Protein AF-A0A809YBC0-F1 (afdb_monomer_lite)

Sequence (133 aa):
MNMFIATTALTAAPSVPCVSGEADLIFVAIEDHKRANAEYAEATKEVFEDTLSPDPVKEEHFGDLERSACWNLSNTVPTTLAGLLALLTYVVDVGDGKYSSSGRPDNAFGEEELRNVINCAQDFLTTHLTSAA

Organism: NCBI:txid1355477

Radius of gyration: 22.44 Å; chains: 1; bounding box: 67×45×60 Å

Secondary structure (DSSP, 8-state):
--------------------S---HHHHHHHHHHHHHHHHHHHHSS-BTTBSS--HHHHHHHHHHHHHHHHHHHTPPP-SHHHHHHHHHHHHHHHTTTTSTT------S-HHHHHHHHHHHHHHHHHHHHHT-

pLDDT: mean 81.48, std 16.68, range [44.72, 97.25]

Structure (mmCIF, N/CA/C/O backbone):
data_AF-A0A809YBC0-F1
#
_entry.id   AF-A0A809YBC0-F1
#
loop_
_atom_site.group_PDB
_atom_site.id
_atom_site.type_symbol
_atom_site.label_atom_id
_atom_site.label_alt_id
_atom_site.label_comp_id
_atom_site.label_asym_id
_atom_site.label_entity_id
_atom_site.label_seq_id
_atom_site.pdbx_PDB_ins_code
_atom_site.Cartn_x
_atom_site.Cartn_y
_atom_site.Cartn_z
_atom_site.occupancy
_atom_site.B_iso_or_equiv
_atom_site.auth_seq_id
_atom_site.auth_comp_id
_atom_site.auth_asym_id
_atom_site.auth_atom_id
_atom_site.pdbx_PDB_model_num
ATOM 1 N N . MET A 1 1 ? -50.888 -34.868 30.432 1.00 48.16 1 MET A N 1
ATOM 2 C CA . MET A 1 1 ? -49.855 -34.802 29.378 1.00 48.16 1 MET A CA 1
ATOM 3 C C . MET A 1 1 ? -49.415 -33.347 29.327 1.00 48.16 1 MET A C 1
ATOM 5 O O . MET A 1 1 ? -50.154 -32.524 28.807 1.00 48.16 1 MET A O 1
ATOM 9 N N . ASN A 1 2 ? -48.333 -33.003 30.030 1.00 48.00 2 ASN A N 1
ATOM 10 C CA . ASN A 1 2 ? -47.921 -31.610 30.234 1.00 48.00 2 ASN A CA 1
ATOM 11 C C . ASN A 1 2 ? -46.975 -31.194 29.107 1.00 48.00 2 ASN A C 1
ATOM 13 O O . ASN A 1 2 ? -45.894 -31.759 28.973 1.00 48.00 2 ASN A O 1
ATOM 17 N N . MET A 1 3 ? -47.397 -30.218 28.307 1.00 53.81 3 MET A N 1
ATOM 18 C CA . MET A 1 3 ? -46.606 -29.627 27.232 1.00 53.81 3 MET A CA 1
ATOM 19 C C . MET A 1 3 ? -45.900 -28.385 27.785 1.00 53.81 3 MET A C 1
ATOM 21 O O . MET A 1 3 ? -46.543 -27.378 28.067 1.00 53.81 3 MET A O 1
ATOM 25 N N . PHE A 1 4 ? -44.587 -28.477 27.999 1.00 49.41 4 PHE A N 1
ATOM 26 C CA . PHE A 1 4 ? -43.738 -27.326 28.307 1.00 49.41 4 PHE A CA 1
ATOM 27 C C . PHE A 1 4 ? -43.356 -26.638 26.995 1.00 49.41 4 PHE A C 1
ATOM 29 O O . PHE A 1 4 ? -42.747 -27.259 26.127 1.00 49.41 4 PHE A O 1
ATOM 36 N N . ILE A 1 5 ? -43.716 -25.364 26.848 1.00 56.91 5 ILE A N 1
ATOM 37 C CA . ILE A 1 5 ? -43.289 -24.525 25.726 1.00 56.91 5 ILE A CA 1
ATOM 38 C C . ILE A 1 5 ? -42.081 -23.726 26.220 1.00 56.91 5 ILE A C 1
ATOM 40 O O . ILE A 1 5 ? -42.207 -22.906 27.127 1.00 56.91 5 ILE A O 1
ATOM 44 N N . ALA A 1 6 ? -40.900 -24.021 25.680 1.00 50.59 6 ALA A N 1
ATOM 45 C CA . ALA A 1 6 ? -39.673 -23.300 25.992 1.00 50.59 6 ALA A CA 1
ATOM 46 C C . ALA A 1 6 ? -39.579 -22.049 25.109 1.00 50.59 6 ALA A C 1
ATOM 48 O O . ALA A 1 6 ? -39.340 -22.143 23.907 1.00 50.59 6 ALA A O 1
ATOM 49 N N . THR A 1 7 ? -39.768 -20.875 25.707 1.00 51.44 7 THR A N 1
ATOM 50 C CA . THR A 1 7 ? -39.527 -19.584 25.056 1.00 51.44 7 THR A CA 1
ATOM 51 C C . THR A 1 7 ? -38.036 -19.271 25.124 1.00 51.44 7 THR A C 1
ATOM 53 O O . THR A 1 7 ? -37.506 -18.991 26.198 1.00 51.44 7 THR A O 1
ATOM 56 N N . THR A 1 8 ? -37.338 -19.327 23.993 1.00 56.59 8 THR A N 1
ATOM 57 C CA . THR A 1 8 ? -35.946 -18.873 23.887 1.00 56.59 8 THR A CA 1
ATOM 58 C C . THR A 1 8 ? -35.949 -17.366 23.644 1.00 56.59 8 THR A C 1
ATOM 60 O O . THR A 1 8 ? -36.406 -16.901 22.602 1.00 56.59 8 THR A O 1
ATOM 63 N N . ALA A 1 9 ? -35.482 -16.586 24.620 1.00 49.88 9 ALA A N 1
ATOM 64 C CA . ALA A 1 9 ? -35.265 -15.156 24.443 1.00 49.88 9 ALA A CA 1
ATOM 65 C C . ALA A 1 9 ? -34.063 -14.949 23.511 1.00 49.88 9 ALA A C 1
ATOM 67 O O . ALA A 1 9 ? -32.940 -15.329 23.838 1.00 49.88 9 ALA A O 1
ATOM 68 N N . LEU A 1 10 ? -34.312 -14.374 22.334 1.00 44.72 10 LEU A N 1
ATOM 69 C CA . LEU A 1 10 ? -33.274 -13.934 21.414 1.00 44.72 10 LEU A CA 1
ATOM 70 C C . LEU A 1 10 ? -32.642 -12.667 22.006 1.00 44.72 10 LEU A C 1
ATOM 72 O O . LEU A 1 10 ? -33.182 -11.571 21.869 1.00 44.72 10 LEU A O 1
ATOM 76 N N . THR A 1 11 ? -31.536 -12.824 22.731 1.00 52.12 11 THR A N 1
ATOM 77 C CA . THR A 1 11 ? -30.734 -11.696 23.210 1.00 52.12 11 THR A CA 1
ATOM 78 C C . THR A 1 11 ? -30.198 -10.950 21.993 1.00 52.12 11 THR A C 1
ATOM 80 O O . THR A 1 11 ? -29.363 -11.472 21.255 1.00 52.12 11 THR A O 1
ATOM 83 N N . ALA A 1 12 ? -30.720 -9.747 21.756 1.00 55.19 12 ALA A N 1
ATOM 84 C CA . ALA A 1 12 ? -30.221 -8.849 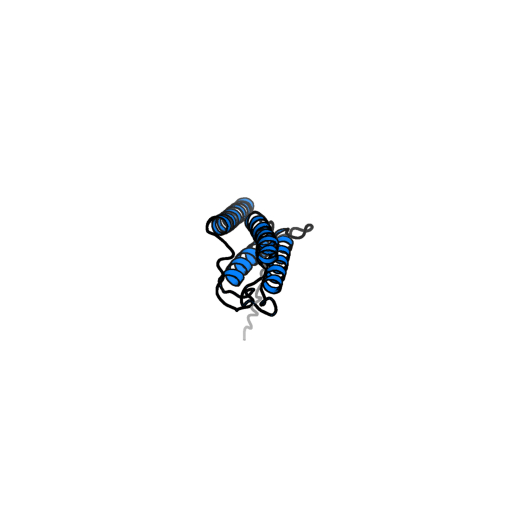20.727 1.00 55.19 12 ALA A CA 1
ATOM 85 C C . ALA A 1 12 ? -28.738 -8.556 20.993 1.00 55.19 12 ALA A C 1
ATOM 87 O O . ALA A 1 12 ? -28.365 -8.156 22.097 1.00 55.19 12 ALA A O 1
ATOM 88 N N . ALA A 1 13 ? -27.896 -8.797 19.988 1.00 58.69 13 ALA A N 1
ATOM 89 C CA . ALA A 1 13 ? -26.484 -8.457 20.044 1.00 58.69 13 ALA A CA 1
ATOM 90 C C . ALA A 1 13 ? -26.321 -6.940 20.263 1.00 58.69 13 ALA A C 1
ATOM 92 O O . ALA A 1 13 ? -27.103 -6.165 19.701 1.00 58.69 13 ALA A O 1
ATOM 93 N N . PRO A 1 14 ? -25.326 -6.496 21.050 1.00 50.97 14 PRO A N 1
ATOM 94 C CA . PRO A 1 14 ? -25.026 -5.079 21.178 1.00 50.97 14 PRO A CA 1
ATOM 95 C C . PRO A 1 14 ? -24.652 -4.530 19.798 1.00 50.97 14 PRO A C 1
ATOM 97 O O . PRO A 1 14 ? -23.664 -4.937 19.189 1.00 50.97 14 PRO A O 1
ATOM 100 N N . SER A 1 15 ? -25.477 -3.624 19.283 1.00 54.69 15 SER A N 1
ATOM 101 C CA . SER A 1 15 ? -25.184 -2.872 18.071 1.00 54.69 15 SER A CA 1
ATOM 102 C C . SER A 1 15 ? -24.030 -1.922 18.367 1.00 54.69 15 SER A C 1
ATOM 104 O O . SER A 1 15 ? -24.205 -0.949 19.104 1.00 54.69 15 SER A O 1
ATOM 106 N N . VAL A 1 16 ? -22.855 -2.222 17.812 1.00 59.81 16 VAL A N 1
ATOM 107 C CA . VAL A 1 16 ? -21.710 -1.307 17.807 1.00 59.81 16 VAL A CA 1
ATOM 108 C C . VAL A 1 16 ? -22.180 0.015 17.192 1.00 59.81 16 VAL A C 1
ATOM 110 O O . VAL A 1 16 ? -22.768 -0.015 16.105 1.00 59.81 16 VAL A O 1
ATOM 113 N N . PRO A 1 17 ? -21.986 1.166 17.860 1.00 46.41 17 PRO A N 1
ATOM 114 C CA . PRO A 1 17 ? -22.320 2.451 17.273 1.00 46.41 17 PRO A CA 1
ATOM 115 C C . PRO A 1 17 ? -21.494 2.626 15.999 1.00 46.41 17 PRO A C 1
ATOM 117 O O . PRO A 1 17 ? -20.272 2.759 16.032 1.00 46.41 17 PRO A O 1
ATOM 120 N N . CYS A 1 18 ? -22.179 2.571 14.860 1.00 45.09 18 CYS A N 1
ATOM 121 C CA . CYS A 1 18 ? -21.600 2.855 13.562 1.00 45.09 18 CYS A CA 1
ATOM 122 C C . CYS A 1 18 ? -21.299 4.357 13.538 1.00 45.09 18 CYS A C 1
ATOM 124 O O . CYS A 1 18 ? -22.212 5.171 13.388 1.00 45.09 18 CYS A O 1
ATOM 126 N N . VAL A 1 19 ? -20.039 4.726 13.775 1.00 56.56 19 VAL A N 1
ATOM 127 C CA . VAL A 1 19 ? -19.568 6.107 13.638 1.00 56.56 19 VAL A CA 1
ATOM 128 C C . VAL A 1 19 ? -19.837 6.542 12.198 1.00 56.56 19 VAL A C 1
ATOM 130 O O . VAL A 1 19 ? -19.301 5.988 11.244 1.00 56.56 19 VAL A O 1
ATOM 133 N N . SER A 1 20 ? -20.756 7.490 12.060 1.00 54.94 20 SER A N 1
ATOM 134 C CA . SER A 1 20 ? -21.176 8.099 10.805 1.00 54.94 20 SER A CA 1
ATOM 135 C C . SER A 1 20 ? -20.234 9.244 10.444 1.00 54.94 20 SER A C 1
ATOM 137 O O . SER A 1 20 ? -20.128 10.187 11.226 1.00 54.94 20 SER A O 1
ATOM 139 N N . GLY A 1 21 ? -19.686 9.241 9.225 1.00 53.00 21 GLY A N 1
ATOM 140 C CA . GLY A 1 21 ? -19.529 10.492 8.476 1.00 53.00 21 GLY A CA 1
ATOM 141 C C . GLY A 1 21 ? -18.429 10.535 7.424 1.00 53.00 21 GLY A C 1
ATOM 142 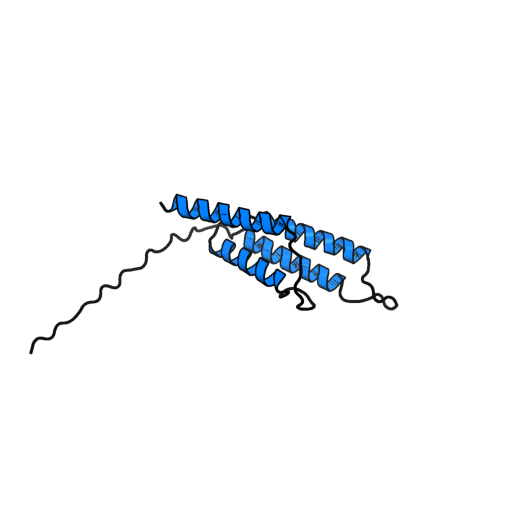O O . GLY A 1 21 ? -18.723 10.820 6.267 1.00 53.00 21 GLY A O 1
ATOM 143 N N . GLU A 1 22 ? -17.184 10.269 7.802 1.00 64.12 22 GLU A N 1
ATOM 144 C CA . GLU A 1 22 ? -16.041 10.405 6.894 1.00 64.12 22 GLU A CA 1
ATOM 145 C C . GLU A 1 22 ? -15.505 9.032 6.501 1.00 64.12 22 GLU A C 1
ATOM 147 O O . GLU A 1 22 ? -15.298 8.159 7.343 1.00 64.12 22 GLU A O 1
ATOM 152 N N . ALA A 1 23 ? -15.338 8.827 5.193 1.00 78.94 23 ALA A N 1
ATOM 153 C CA . ALA A 1 23 ? -14.697 7.633 4.671 1.00 78.94 23 ALA A CA 1
ATOM 154 C C . ALA A 1 23 ? -13.274 7.544 5.239 1.00 78.94 23 ALA A C 1
ATOM 156 O O . ALA A 1 23 ? -12.537 8.528 5.219 1.00 78.94 23 ALA A O 1
ATOM 157 N N . ASP A 1 24 ? -12.903 6.370 5.748 1.00 89.50 24 ASP A N 1
ATOM 158 C CA . ASP A 1 24 ? -11.566 6.124 6.283 1.00 89.50 24 ASP A CA 1
ATOM 159 C C . ASP A 1 24 ? -10.521 6.391 5.187 1.00 89.50 24 ASP A C 1
ATOM 161 O O . ASP A 1 24 ? -10.549 5.757 4.126 1.00 89.50 24 ASP A O 1
ATOM 165 N N . LEU A 1 25 ? -9.621 7.353 5.423 1.00 94.50 25 LEU A N 1
ATOM 166 C CA . LEU A 1 25 ? -8.629 7.799 4.437 1.00 94.50 25 LEU A CA 1
ATOM 167 C C . LEU A 1 25 ? -7.712 6.661 3.985 1.00 94.50 25 LEU A C 1
ATOM 169 O O . LEU A 1 25 ? -7.157 6.718 2.887 1.00 94.50 25 LEU A O 1
ATOM 173 N N . ILE A 1 26 ? -7.607 5.595 4.781 1.00 96.19 26 ILE A N 1
ATOM 174 C CA . ILE A 1 26 ? -6.835 4.416 4.408 1.00 96.19 26 ILE A CA 1
ATOM 175 C C . ILE A 1 26 ? -7.348 3.750 3.130 1.00 96.19 26 ILE A C 1
ATOM 177 O O . ILE A 1 26 ? -6.549 3.236 2.353 1.00 96.19 26 ILE A O 1
ATOM 181 N N . PHE A 1 27 ? -8.656 3.801 2.851 1.00 96.62 27 PHE A N 1
ATOM 182 C CA . PHE A 1 27 ? -9.193 3.261 1.601 1.00 96.62 27 PHE A CA 1
ATOM 183 C C . PHE A 1 27 ? -8.693 4.051 0.392 1.00 96.62 27 PHE A C 1
ATOM 185 O O . PHE A 1 27 ? -8.363 3.453 -0.628 1.00 96.62 27 PHE A O 1
ATOM 192 N N . VAL A 1 28 ? -8.592 5.377 0.518 1.00 96.12 28 VAL A N 1
ATOM 193 C CA . VAL A 1 28 ? -8.039 6.237 -0.537 1.00 96.12 28 VAL A CA 1
ATOM 194 C C . VAL A 1 28 ? -6.562 5.915 -0.745 1.00 96.12 28 VAL A C 1
ATOM 196 O O . VAL A 1 28 ? -6.154 5.665 -1.874 1.00 96.12 28 VAL A O 1
ATOM 199 N N . ALA A 1 29 ? -5.787 5.813 0.339 1.00 96.75 29 ALA A N 1
ATOM 200 C CA . ALA A 1 29 ? -4.366 5.486 0.260 1.00 96.75 29 ALA A CA 1
ATOM 201 C C . ALA A 1 29 ? -4.102 4.104 -0.372 1.00 96.75 29 ALA A C 1
ATOM 203 O O . ALA A 1 29 ? -3.167 3.950 -1.158 1.00 96.75 29 ALA A O 1
ATOM 204 N N . ILE A 1 30 ? -4.946 3.105 -0.081 1.00 96.81 30 ILE A N 1
ATOM 205 C CA . ILE A 1 30 ? -4.885 1.776 -0.712 1.00 96.81 30 ILE A CA 1
ATOM 206 C C . ILE A 1 30 ? -5.104 1.877 -2.225 1.00 96.81 30 ILE A C 1
ATOM 208 O O . ILE A 1 30 ? -4.324 1.312 -2.991 1.00 96.81 30 ILE A O 1
ATOM 212 N N . GLU A 1 31 ? -6.149 2.578 -2.667 1.00 97.25 31 GLU A N 1
ATOM 213 C CA . GLU A 1 31 ? -6.432 2.731 -4.099 1.00 97.25 31 GLU A CA 1
ATOM 214 C C . GLU A 1 31 ? -5.354 3.557 -4.817 1.00 97.25 31 GLU A C 1
ATOM 216 O O . GLU A 1 31 ? -4.979 3.226 -5.944 1.00 97.25 31 GLU A O 1
ATOM 221 N N . ASP A 1 32 ? -4.786 4.564 -4.151 1.00 96.88 32 ASP A N 1
ATOM 222 C CA . ASP A 1 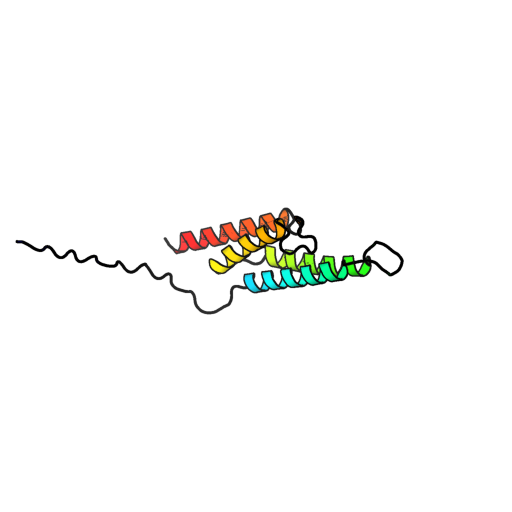32 ? -3.659 5.336 -4.675 1.00 96.88 32 ASP A CA 1
ATOM 223 C C . ASP A 1 32 ? -2.417 4.463 -4.877 1.00 96.88 32 ASP A C 1
ATOM 225 O O . ASP A 1 32 ? -1.818 4.508 -5.954 1.00 96.88 32 ASP A O 1
ATOM 229 N N . HIS A 1 33 ? -2.077 3.607 -3.908 1.00 96.06 33 HIS A N 1
ATOM 230 C CA . HIS A 1 33 ? -0.973 2.659 -4.064 1.00 96.06 33 HIS A CA 1
ATOM 231 C C . HIS A 1 33 ? -1.237 1.647 -5.186 1.00 96.06 33 HIS A C 1
ATOM 233 O O . HIS A 1 33 ? -0.354 1.392 -6.000 1.00 96.06 33 HIS A O 1
ATOM 239 N N . LYS A 1 34 ? -2.458 1.099 -5.287 1.00 95.19 34 LYS A N 1
ATOM 240 C CA . LYS A 1 34 ? -2.819 0.170 -6.376 1.00 95.19 34 LYS A CA 1
ATOM 241 C C . LYS A 1 34 ? -2.639 0.808 -7.747 1.00 95.19 34 LYS A C 1
ATOM 243 O O . LYS A 1 34 ? -2.116 0.167 -8.656 1.00 95.19 34 LYS A O 1
ATOM 248 N N . ARG A 1 35 ? -3.085 2.057 -7.897 1.00 95.75 35 ARG A N 1
ATOM 249 C CA . ARG A 1 35 ? -2.942 2.817 -9.140 1.00 95.75 35 ARG A CA 1
ATOM 250 C C . ARG A 1 35 ? -1.474 3.077 -9.461 1.00 95.75 35 ARG A C 1
ATOM 252 O O . ARG A 1 35 ? -1.068 2.785 -10.579 1.00 95.75 35 ARG A O 1
ATOM 259 N N . ALA A 1 36 ? -0.691 3.560 -8.497 1.00 94.06 36 ALA A N 1
ATOM 260 C CA . ALA A 1 36 ? 0.729 3.832 -8.706 1.00 94.06 36 ALA A CA 1
ATOM 261 C C . ALA A 1 36 ? 1.504 2.557 -9.082 1.00 94.06 36 ALA A C 1
ATOM 263 O O . ALA A 1 36 ? 2.287 2.568 -10.028 1.00 94.06 36 ALA A O 1
ATOM 264 N N . ASN A 1 37 ? 1.205 1.431 -8.428 1.00 91.88 37 ASN A N 1
ATOM 265 C CA . ASN A 1 37 ? 1.797 0.139 -8.765 1.00 91.88 37 ASN A CA 1
ATOM 266 C C . ASN A 1 37 ? 1.389 -0.341 -10.173 1.00 91.88 37 ASN A C 1
ATOM 268 O O . ASN A 1 37 ? 2.216 -0.845 -10.927 1.00 91.88 37 ASN A O 1
ATOM 272 N N . ALA A 1 38 ? 0.128 -0.145 -10.574 1.00 91.56 38 ALA A N 1
ATOM 273 C CA . ALA A 1 38 ? -0.310 -0.459 -11.934 1.00 91.56 38 ALA A CA 1
ATOM 274 C C . ALA A 1 38 ? 0.402 0.414 -12.984 1.00 91.56 38 ALA A C 1
ATOM 276 O O . ALA A 1 38 ? 0.837 -0.101 -14.010 1.00 91.56 38 ALA A O 1
ATOM 277 N N . GLU A 1 39 ? 0.559 1.713 -12.723 1.00 91.88 39 GLU A N 1
ATOM 278 C CA . GLU A 1 39 ? 1.286 2.637 -13.602 1.00 91.88 39 GLU A CA 1
ATOM 279 C C . GLU A 1 39 ? 2.772 2.267 -13.707 1.00 91.88 39 GLU A C 1
ATOM 281 O O . GLU A 1 39 ? 3.312 2.228 -14.814 1.00 91.88 39 GLU A O 1
ATOM 286 N N . TYR A 1 40 ? 3.412 1.906 -12.591 1.00 90.31 40 TYR A N 1
ATOM 287 C CA . TYR A 1 40 ? 4.786 1.403 -12.575 1.00 90.31 40 TYR A CA 1
ATOM 288 C C . TYR A 1 40 ? 4.930 0.087 -13.346 1.00 90.31 40 TYR A C 1
ATOM 290 O O . TYR A 1 40 ? 5.833 -0.056 -14.174 1.00 90.31 40 TYR A O 1
ATOM 298 N N . ALA A 1 41 ? 4.003 -0.855 -13.159 1.00 87.19 41 ALA A N 1
ATOM 299 C CA . ALA A 1 41 ? 3.988 -2.114 -13.895 1.00 87.19 41 ALA A CA 1
ATOM 300 C C . ALA A 1 41 ? 3.813 -1.906 -15.409 1.00 87.19 41 ALA A C 1
ATOM 302 O O . ALA A 1 41 ? 4.459 -2.591 -16.197 1.00 87.19 41 ALA A O 1
ATOM 303 N N . GLU A 1 42 ? 2.967 -0.968 -15.840 1.00 87.12 42 GLU A N 1
ATOM 304 C CA . GLU A 1 42 ? 2.817 -0.633 -17.262 1.00 87.12 42 GLU A CA 1
ATOM 305 C C . GLU A 1 42 ? 4.055 0.086 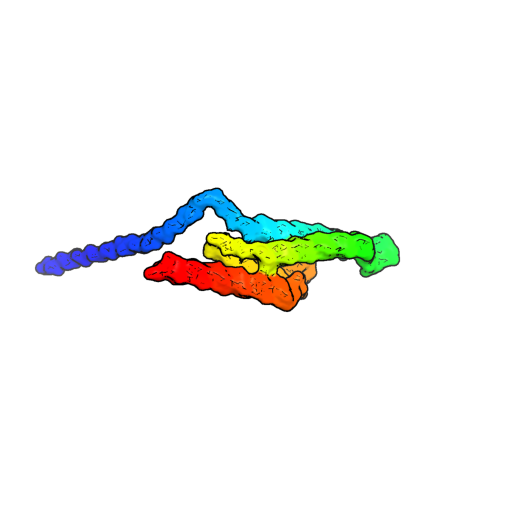-17.817 1.00 87.12 42 GLU A C 1
ATOM 307 O O . GLU A 1 42 ? 4.485 -0.207 -18.930 1.00 87.12 42 GLU A O 1
ATOM 312 N N . ALA A 1 43 ? 4.679 0.976 -17.043 1.00 85.44 43 ALA A N 1
ATOM 313 C CA . ALA A 1 43 ? 5.907 1.660 -17.448 1.00 85.44 43 ALA A CA 1
ATOM 314 C C . ALA A 1 43 ? 7.109 0.711 -17.597 1.00 85.44 43 ALA A C 1
ATOM 316 O O . ALA A 1 43 ? 8.034 1.002 -18.359 1.00 85.44 43 ALA A O 1
ATOM 317 N N . THR A 1 44 ? 7.084 -0.419 -16.886 1.00 81.00 44 THR A N 1
ATOM 318 C CA . THR A 1 44 ? 8.143 -1.440 -16.871 1.00 81.00 44 THR A CA 1
ATOM 319 C C . THR A 1 44 ? 7.817 -2.683 -17.708 1.00 81.00 44 THR A C 1
ATOM 321 O O . THR A 1 44 ? 8.704 -3.512 -17.938 1.00 81.00 44 THR A O 1
ATOM 324 N N . LYS A 1 45 ? 6.585 -2.809 -18.230 1.00 76.81 45 LYS A N 1
ATOM 325 C CA . LYS A 1 45 ? 6.178 -3.835 -19.206 1.00 76.81 45 LYS A CA 1
ATOM 326 C C . LYS A 1 45 ? 6.848 -3.589 -20.564 1.00 76.81 45 LYS A C 1
ATOM 328 O O . LYS A 1 45 ? 6.287 -2.990 -21.469 1.00 76.81 45 LYS A O 1
ATOM 333 N N . GLU A 1 46 ? 8.055 -4.122 -20.667 1.00 61.25 46 GLU A N 1
ATOM 334 C CA . GLU A 1 46 ? 8.809 -4.447 -21.876 1.00 61.25 46 GLU A CA 1
ATOM 335 C C . GLU A 1 46 ? 9.246 -3.308 -22.831 1.00 61.25 46 GLU A C 1
ATOM 337 O O . GLU A 1 46 ? 8.491 -2.789 -23.644 1.00 61.25 46 GLU A O 1
ATOM 342 N N . VAL A 1 47 ? 10.567 -3.064 -22.791 1.00 56.38 47 VAL A N 1
ATOM 343 C CA . VAL A 1 47 ? 11.505 -3.193 -23.927 1.00 56.38 47 VAL A CA 1
ATOM 344 C C . VAL A 1 47 ? 11.277 -2.239 -25.112 1.00 56.38 47 VAL A C 1
ATOM 346 O O . VAL A 1 47 ? 10.461 -2.470 -25.999 1.00 56.38 47 VAL A O 1
ATOM 349 N N . PHE A 1 48 ? 12.117 -1.197 -25.178 1.00 52.22 48 PHE A N 1
ATOM 350 C CA . PHE A 1 48 ? 12.444 -0.488 -26.427 1.00 52.22 48 PHE A CA 1
ATOM 351 C C . PHE A 1 48 ? 12.695 -1.495 -27.559 1.00 52.22 48 PHE A C 1
ATOM 353 O O . PHE A 1 48 ? 13.336 -2.509 -27.301 1.00 52.22 48 PHE A O 1
ATOM 360 N N . GLU A 1 49 ? 12.284 -1.186 -28.797 1.00 53.78 49 GLU A N 1
ATOM 361 C CA . GLU A 1 49 ? 12.326 -2.093 -29.967 1.00 53.78 49 GLU A CA 1
ATOM 362 C C . GLU A 1 49 ? 13.684 -2.800 -30.224 1.00 53.78 49 GLU A C 1
ATOM 364 O O . GLU A 1 49 ? 13.706 -3.775 -30.966 1.00 53.78 49 GLU A O 1
ATOM 369 N N . ASP A 1 50 ? 14.779 -2.407 -29.554 1.00 55.25 50 ASP A N 1
ATOM 370 C CA . ASP A 1 50 ? 16.107 -3.038 -29.623 1.00 55.25 50 ASP A CA 1
ATOM 371 C C . ASP A 1 50 ? 16.812 -3.321 -28.264 1.00 55.25 50 ASP A C 1
ATOM 373 O O . ASP A 1 50 ? 17.960 -3.775 -28.253 1.00 55.25 50 ASP A O 1
ATOM 377 N N . THR A 1 51 ? 16.186 -3.101 -27.095 1.00 53.12 51 THR A N 1
ATOM 378 C CA . THR A 1 51 ? 16.821 -3.367 -25.778 1.00 53.12 51 THR A CA 1
ATOM 379 C C . THR A 1 51 ? 15.866 -3.994 -24.775 1.00 53.12 51 THR A C 1
ATOM 381 O O . THR A 1 51 ? 14.896 -3.351 -24.391 1.00 53.12 51 THR A O 1
ATOM 384 N N . LEU A 1 52 ? 16.212 -5.190 -24.265 1.00 58.78 52 LEU A N 1
ATOM 385 C CA . LEU A 1 52 ? 15.499 -5.983 -23.236 1.00 58.78 52 LEU A CA 1
ATOM 386 C C . LEU A 1 52 ? 15.346 -5.295 -21.852 1.00 58.78 52 LEU A C 1
ATOM 388 O O . LEU A 1 52 ? 15.146 -5.975 -20.850 1.00 58.78 52 LEU A O 1
ATOM 392 N N . SER A 1 53 ? 15.462 -3.969 -21.772 1.00 65.19 53 SER A N 1
ATOM 393 C CA . SER A 1 53 ? 15.418 -3.190 -20.535 1.00 65.19 53 SER A CA 1
ATOM 394 C C . SER A 1 53 ? 14.299 -2.142 -20.591 1.00 65.19 53 SER A C 1
ATOM 396 O O . SER A 1 53 ? 14.098 -1.545 -21.655 1.00 65.19 53 SER A O 1
ATOM 398 N N . PRO A 1 54 ? 13.599 -1.884 -19.470 1.00 69.94 54 PRO A N 1
ATOM 399 C CA . PRO A 1 54 ? 12.734 -0.718 -19.314 1.00 69.94 54 PRO A CA 1
ATOM 400 C C . PRO A 1 54 ? 13.476 0.589 -19.620 1.00 69.94 54 PRO A C 1
ATOM 402 O O . PRO A 1 54 ? 14.700 0.669 -19.493 1.00 69.94 54 PRO A O 1
ATOM 405 N N . ASP A 1 55 ? 12.725 1.617 -20.019 1.00 82.44 55 ASP A N 1
ATOM 406 C CA . ASP A 1 55 ? 13.239 2.984 -20.119 1.00 82.44 55 ASP A CA 1
ATOM 407 C C . ASP A 1 55 ? 13.639 3.466 -18.712 1.00 82.44 55 ASP A C 1
ATOM 409 O O . ASP A 1 55 ? 12.747 3.629 -17.874 1.00 82.44 55 ASP A O 1
ATOM 413 N N . PRO A 1 56 ? 14.932 3.720 -18.435 1.00 84.56 56 PRO A N 1
ATOM 414 C CA . PRO A 1 56 ? 15.393 4.034 -17.085 1.00 84.56 56 PRO A CA 1
ATOM 415 C C . PRO A 1 56 ? 14.765 5.319 -16.533 1.00 84.56 56 PRO A C 1
ATOM 417 O O . PRO A 1 56 ? 14.552 5.423 -15.331 1.00 84.56 56 PRO A O 1
ATOM 420 N N . VAL A 1 57 ? 14.420 6.282 -17.396 1.00 87.44 57 VAL A N 1
ATOM 421 C CA . VAL A 1 57 ? 13.792 7.545 -16.974 1.00 87.44 57 VAL A CA 1
ATOM 422 C C . VAL A 1 57 ? 12.344 7.309 -16.548 1.00 87.44 57 VAL A C 1
ATOM 424 O O . VAL A 1 57 ? 11.872 7.911 -15.584 1.00 87.44 57 VAL A O 1
ATOM 427 N N . LYS A 1 58 ? 11.622 6.428 -17.251 1.00 86.62 58 LYS A N 1
ATOM 428 C CA . LYS A 1 58 ? 10.257 6.053 -16.856 1.00 86.62 58 LYS A CA 1
ATOM 429 C C . LYS A 1 58 ? 10.273 5.185 -15.610 1.00 86.62 58 LYS A C 1
ATOM 431 O O . LYS A 1 58 ? 9.470 5.417 -14.717 1.00 86.62 58 LYS A O 1
ATOM 436 N N . GLU A 1 59 ? 11.178 4.215 -15.550 1.00 88.38 59 GLU A N 1
ATOM 437 C CA . GLU A 1 59 ? 11.328 3.350 -14.385 1.00 88.38 59 GLU A CA 1
ATOM 438 C C . GLU A 1 59 ? 11.595 4.174 -13.120 1.00 88.38 59 GLU A C 1
ATOM 440 O O . GLU A 1 59 ? 10.902 3.983 -12.125 1.00 88.38 59 GLU A O 1
ATOM 445 N N . GLU A 1 60 ? 12.510 5.146 -13.178 1.00 90.88 60 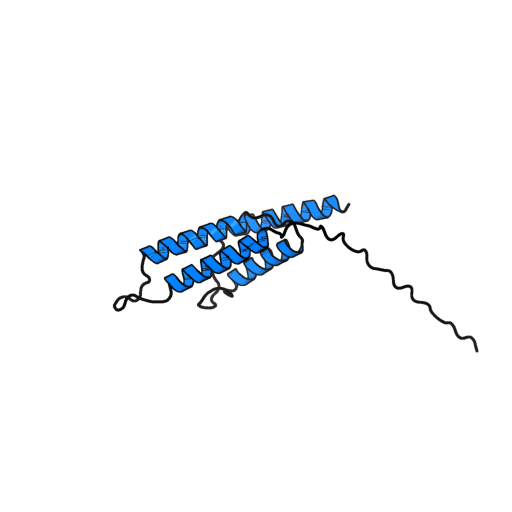GLU A N 1
ATOM 446 C CA . GLU A 1 60 ? 12.769 6.070 -12.068 1.00 90.88 60 GLU A CA 1
ATOM 447 C C . GLU A 1 60 ? 11.521 6.892 -11.716 1.00 90.88 60 GLU A C 1
ATOM 449 O O . GLU A 1 60 ? 11.074 6.880 -10.571 1.00 90.88 60 GLU A O 1
ATOM 454 N N . HIS A 1 61 ? 10.898 7.547 -12.701 1.00 92.25 61 HIS A N 1
ATOM 455 C CA . HIS A 1 61 ? 9.741 8.409 -12.456 1.00 92.25 61 HIS A CA 1
ATOM 456 C C . HIS A 1 61 ? 8.552 7.668 -11.830 1.00 92.25 61 HIS A C 1
ATOM 458 O O . HIS A 1 61 ? 7.980 8.129 -10.843 1.00 92.25 61 HIS A O 1
ATOM 464 N N . PHE A 1 62 ? 8.159 6.531 -12.405 1.00 92.56 62 PHE A N 1
ATOM 465 C CA . PHE A 1 62 ? 7.026 5.760 -11.899 1.00 92.56 62 PHE A CA 1
ATOM 466 C C . PHE A 1 62 ? 7.380 4.991 -10.620 1.00 92.56 62 PHE A C 1
ATOM 468 O O . PHE A 1 62 ? 6.503 4.803 -9.779 1.00 92.56 62 PHE A O 1
ATOM 475 N N . GLY A 1 63 ? 8.649 4.615 -10.433 1.00 91.88 63 GLY A N 1
ATOM 476 C CA . GLY A 1 63 ? 9.140 4.050 -9.177 1.00 91.88 63 GLY A CA 1
ATOM 477 C C . GLY A 1 63 ? 9.073 5.054 -8.023 1.00 91.88 63 GLY A C 1
ATOM 478 O O . GLY A 1 63 ? 8.673 4.694 -6.919 1.00 91.88 63 GLY A O 1
ATOM 479 N N . ASP A 1 64 ? 9.378 6.331 -8.269 1.00 94.50 64 ASP A N 1
ATOM 480 C CA . ASP A 1 64 ? 9.229 7.393 -7.265 1.00 94.50 64 ASP A CA 1
ATOM 481 C C . ASP A 1 64 ? 7.757 7.648 -6.899 1.00 94.50 64 ASP A C 1
ATOM 483 O O . ASP A 1 64 ? 7.437 7.884 -5.729 1.00 94.50 64 ASP A O 1
ATOM 487 N N . LEU A 1 65 ? 6.847 7.582 -7.879 1.00 94.94 65 LEU A N 1
ATOM 488 C CA . LEU A 1 65 ? 5.405 7.716 -7.643 1.00 94.94 65 LEU A CA 1
ATOM 489 C C . LEU A 1 65 ? 4.853 6.553 -6.813 1.00 94.94 65 LEU A C 1
ATOM 491 O O . LEU A 1 65 ? 4.111 6.787 -5.855 1.00 94.94 65 LEU A O 1
ATOM 495 N N . GLU A 1 66 ? 5.233 5.319 -7.151 1.00 94.88 66 GLU A N 1
ATOM 496 C CA . GLU A 1 66 ? 4.878 4.121 -6.386 1.00 94.88 66 GLU A CA 1
ATOM 497 C C . GLU A 1 66 ? 5.412 4.214 -4.954 1.00 94.88 66 GLU A C 1
ATOM 499 O O . GLU A 1 66 ? 4.629 4.128 -4.003 1.00 94.88 66 GLU A O 1
ATOM 504 N N . ARG A 1 67 ? 6.694 4.558 -4.789 1.00 93.88 67 ARG A N 1
ATOM 505 C CA . ARG A 1 67 ? 7.318 4.708 -3.472 1.00 93.88 67 ARG A CA 1
ATOM 506 C C . ARG A 1 67 ? 6.652 5.792 -2.634 1.00 93.88 67 ARG A C 1
ATOM 508 O O . ARG A 1 67 ? 6.438 5.607 -1.437 1.00 93.88 67 ARG A O 1
ATOM 515 N N . SER A 1 68 ? 6.298 6.924 -3.241 1.00 95.75 68 SER A N 1
ATOM 516 C CA . SER A 1 68 ? 5.581 7.996 -2.547 1.00 95.75 68 SER A CA 1
ATOM 517 C C . SER A 1 68 ? 4.186 7.549 -2.096 1.00 95.75 68 SER A C 1
ATOM 519 O O . SER A 1 68 ? 3.777 7.852 -0.972 1.00 95.75 68 SER A O 1
ATOM 521 N N . ALA A 1 69 ? 3.466 6.789 -2.926 1.00 96.00 69 ALA A N 1
ATOM 522 C CA . ALA A 1 69 ? 2.174 6.223 -2.553 1.00 96.00 69 ALA A CA 1
ATOM 523 C C . ALA A 1 69 ? 2.307 5.177 -1.430 1.00 96.00 69 ALA A C 1
ATOM 525 O O . ALA A 1 69 ? 1.502 5.186 -0.497 1.00 96.00 69 ALA A O 1
ATOM 526 N N . CYS A 1 70 ? 3.345 4.336 -1.468 1.00 94.50 70 CYS A N 1
ATOM 527 C CA . CYS A 1 70 ? 3.665 3.364 -0.418 1.00 94.50 70 CYS A CA 1
ATOM 528 C C . CYS A 1 70 ? 3.968 4.061 0.922 1.00 94.50 70 CYS A C 1
ATOM 530 O O . CYS A 1 70 ? 3.415 3.706 1.971 1.00 94.50 70 CYS A O 1
ATOM 532 N N . TRP A 1 71 ? 4.763 5.136 0.883 1.00 94.56 71 TRP A N 1
ATOM 533 C CA . TRP A 1 71 ? 5.034 5.982 2.044 1.00 94.56 71 TRP A CA 1
ATOM 534 C C . TRP A 1 71 ? 3.752 6.584 2.630 1.00 94.56 71 TRP A C 1
ATOM 536 O O . TRP A 1 71 ? 3.513 6.495 3.836 1.00 94.56 71 TRP A O 1
ATOM 546 N N . ASN A 1 72 ? 2.894 7.166 1.790 1.00 95.56 72 ASN A N 1
ATOM 547 C CA . ASN A 1 72 ? 1.634 7.760 2.241 1.00 95.56 72 ASN A CA 1
ATOM 548 C C . ASN A 1 72 ? 0.705 6.712 2.862 1.00 95.56 72 ASN A C 1
ATOM 550 O O . ASN A 1 72 ? 0.107 6.965 3.907 1.00 95.56 72 ASN A O 1
ATOM 554 N N . LEU A 1 73 ? 0.615 5.524 2.260 1.00 95.94 73 LEU A N 1
ATOM 555 C CA . LEU A 1 73 ? -0.185 4.419 2.779 1.00 95.94 73 LEU A CA 1
ATOM 556 C C . LEU A 1 73 ? 0.307 3.957 4.150 1.00 95.94 73 LEU A C 1
ATOM 558 O O . LEU A 1 73 ? -0.495 3.860 5.076 1.00 95.94 73 LEU A O 1
ATOM 562 N N . SER A 1 74 ? 1.611 3.721 4.305 1.00 95.06 74 SER A N 1
ATOM 563 C CA . SER A 1 74 ? 2.184 3.244 5.572 1.00 95.06 74 SER A CA 1
ATOM 564 C C . SER A 1 74 ? 2.096 4.265 6.713 1.00 95.06 74 SER A C 1
ATOM 566 O O . SER A 1 74 ? 2.086 3.872 7.877 1.00 95.06 74 SER A O 1
ATOM 568 N N . ASN A 1 75 ? 1.972 5.558 6.392 1.00 93.62 75 ASN A N 1
ATOM 569 C CA . ASN A 1 75 ? 1.778 6.647 7.356 1.00 93.62 75 ASN A CA 1
ATOM 570 C C . ASN A 1 75 ? 0.303 7.052 7.553 1.00 93.62 75 ASN A C 1
ATOM 572 O O . ASN A 1 75 ? 0.011 7.950 8.347 1.00 93.62 75 ASN A O 1
ATOM 576 N N . THR A 1 76 ? -0.642 6.427 6.844 1.00 94.06 76 THR A N 1
ATOM 577 C CA . THR A 1 76 ? -2.071 6.720 7.008 1.00 94.06 76 THR A CA 1
ATOM 578 C C . THR A 1 76 ? -2.642 5.892 8.155 1.00 94.06 76 THR A C 1
ATOM 580 O O . THR A 1 76 ? -2.681 4.665 8.096 1.00 94.06 76 THR A O 1
ATOM 583 N N . VAL A 1 77 ? -3.120 6.567 9.201 1.00 91.56 77 VAL A N 1
ATOM 584 C CA . VAL A 1 77 ? -3.724 5.913 10.369 1.00 91.56 77 VAL A CA 1
ATOM 585 C C . VAL A 1 77 ? -5.183 5.554 10.059 1.00 91.56 77 VAL A C 1
ATOM 587 O O . VAL A 1 77 ? -5.973 6.465 9.794 1.00 91.56 77 VAL A O 1
ATOM 590 N N . PRO A 1 78 ? -5.576 4.267 10.117 1.00 92.12 78 PRO A N 1
ATOM 591 C CA . PRO A 1 78 ? -6.973 3.877 9.970 1.00 92.12 78 PRO A CA 1
ATOM 592 C C . PRO A 1 78 ? -7.823 4.484 11.088 1.00 92.12 78 PRO A C 1
ATOM 594 O O . PRO A 1 78 ? -7.412 4.497 12.248 1.00 92.12 78 PRO A O 1
ATOM 597 N N . THR A 1 79 ? -9.028 4.943 10.768 1.00 91.81 79 THR A N 1
ATOM 598 C CA . THR A 1 79 ? -9.982 5.479 11.760 1.00 91.81 79 THR A CA 1
ATOM 599 C C . THR A 1 79 ? -11.123 4.513 12.067 1.00 91.81 79 THR A C 1
ATOM 601 O O . THR A 1 79 ? -11.903 4.733 12.998 1.00 91.81 79 THR A O 1
ATOM 604 N N . THR A 1 80 ? -11.201 3.400 11.336 1.00 92.44 80 THR A N 1
ATOM 605 C CA . THR A 1 80 ? -12.230 2.370 11.484 1.00 92.44 80 THR A CA 1
ATOM 606 C C . THR A 1 80 ? -11.627 0.964 11.551 1.00 92.44 80 THR A C 1
ATOM 608 O O . THR A 1 80 ? -10.580 0.681 10.971 1.00 92.44 80 THR A O 1
ATOM 611 N N . LEU A 1 81 ? -12.329 0.027 12.205 1.00 93.94 81 LEU A N 1
ATOM 612 C CA . LEU A 1 81 ? -11.937 -1.393 12.203 1.00 93.94 81 LEU A CA 1
ATOM 613 C C . LEU A 1 81 ? -11.925 -1.987 10.786 1.00 93.94 81 LEU A C 1
ATOM 615 O O . LEU A 1 81 ? -11.080 -2.823 10.474 1.00 93.94 81 LEU A O 1
ATOM 619 N N . ALA A 1 82 ? -12.854 -1.550 9.930 1.00 94.44 82 ALA A N 1
ATOM 620 C CA . ALA A 1 82 ? -12.905 -1.969 8.534 1.00 94.44 82 ALA A CA 1
ATOM 621 C C . ALA A 1 82 ? -11.674 -1.480 7.755 1.00 94.44 82 ALA A C 1
ATOM 623 O O . ALA A 1 82 ? -11.093 -2.254 6.999 1.00 94.44 82 ALA A O 1
ATOM 624 N N . GLY A 1 83 ? -11.252 -0.233 7.979 1.00 94.69 83 GLY A N 1
ATOM 625 C CA . GLY A 1 83 ? -10.042 0.332 7.390 1.00 94.69 83 GLY A CA 1
ATOM 626 C C . GLY A 1 83 ? -8.769 -0.355 7.879 1.00 94.69 83 GLY A C 1
ATOM 627 O O . GLY A 1 83 ? -7.912 -0.691 7.065 1.00 94.69 83 GLY A O 1
ATOM 628 N N . LEU A 1 84 ? -8.672 -0.668 9.177 1.00 95.75 84 LEU A N 1
ATOM 629 C CA . LEU A 1 84 ? -7.545 -1.436 9.716 1.00 95.75 84 LEU A CA 1
ATOM 630 C C . LEU A 1 84 ? -7.463 -2.833 9.085 1.00 95.75 84 LEU A C 1
ATOM 632 O O . LEU A 1 84 ? -6.393 -3.257 8.650 1.00 95.75 84 LEU A O 1
ATOM 636 N N . LEU A 1 85 ? -8.590 -3.547 9.006 1.00 95.88 85 LEU A N 1
ATOM 637 C CA . LEU A 1 85 ? -8.631 -4.859 8.361 1.00 95.88 85 LEU A CA 1
ATOM 638 C C . LEU A 1 85 ? -8.232 -4.768 6.882 1.00 95.88 85 LEU A C 1
ATOM 640 O O . LEU A 1 85 ? -7.479 -5.617 6.401 1.00 95.88 85 LEU A O 1
ATOM 644 N N . ALA A 1 86 ? -8.713 -3.744 6.172 1.00 96.62 86 ALA A N 1
ATOM 645 C CA . ALA A 1 86 ? -8.371 -3.515 4.774 1.00 96.62 86 ALA A CA 1
ATOM 646 C C . ALA A 1 86 ? -6.869 -3.263 4.587 1.00 96.62 86 ALA A C 1
ATOM 648 O O . ALA A 1 86 ? -6.272 -3.889 3.715 1.00 96.62 86 ALA A O 1
ATOM 649 N N . LEU A 1 87 ? -6.250 -2.433 5.434 1.00 96.31 87 LEU A N 1
ATOM 650 C CA . LEU A 1 87 ? -4.808 -2.175 5.416 1.00 96.31 87 LEU A CA 1
ATOM 651 C C . LEU A 1 87 ? -3.997 -3.458 5.616 1.00 96.31 87 LEU A C 1
ATOM 653 O O . LEU A 1 87 ? -3.144 -3.782 4.793 1.00 96.31 87 LEU A O 1
ATOM 657 N N . LEU A 1 88 ? -4.285 -4.217 6.677 1.00 96.12 88 LEU A N 1
ATOM 658 C CA . LEU A 1 88 ? -3.542 -5.442 6.985 1.00 96.12 88 LEU A CA 1
ATOM 659 C C . LEU A 1 88 ? -3.701 -6.495 5.882 1.00 96.12 88 LEU A C 1
ATOM 661 O O . LEU A 1 88 ? -2.727 -7.134 5.493 1.00 96.12 88 LEU A O 1
ATOM 665 N N . THR A 1 89 ? -4.914 -6.642 5.341 1.00 96.75 89 THR A N 1
ATOM 666 C CA . THR A 1 89 ? -5.177 -7.552 4.215 1.00 96.75 89 THR A CA 1
ATOM 667 C C . THR A 1 89 ? -4.420 -7.109 2.968 1.00 96.75 89 THR A C 1
ATOM 669 O O . THR A 1 89 ? -3.834 -7.936 2.277 1.00 96.75 89 THR A O 1
ATOM 672 N N . TYR A 1 90 ? -4.401 -5.804 2.690 1.00 95.62 90 TYR A N 1
ATOM 673 C CA . TYR A 1 90 ? -3.731 -5.252 1.522 1.00 95.62 90 TYR A CA 1
ATOM 674 C C . TYR A 1 90 ? -2.214 -5.452 1.566 1.00 95.62 90 TYR A C 1
ATOM 676 O O . TYR A 1 90 ? -1.633 -5.860 0.565 1.00 95.62 90 TYR A O 1
ATOM 684 N N . VAL A 1 91 ? -1.577 -5.222 2.717 1.00 94.31 91 VAL A N 1
ATOM 685 C CA . VAL A 1 91 ? -0.128 -5.432 2.880 1.00 94.31 91 VAL A CA 1
ATOM 686 C C . VAL A 1 91 ? 0.247 -6.899 2.649 1.00 94.31 91 VAL A C 1
ATOM 688 O O . VAL A 1 91 ? 1.223 -7.173 1.954 1.00 94.31 91 VAL A O 1
ATOM 691 N N . VAL A 1 92 ? -0.553 -7.843 3.162 1.00 93.69 92 VAL A N 1
ATOM 692 C CA . VAL A 1 92 ? -0.358 -9.281 2.900 1.00 93.69 92 VAL A CA 1
ATOM 693 C C . VAL A 1 92 ? -0.549 -9.600 1.418 1.00 93.69 92 VAL A C 1
ATOM 695 O O . VAL A 1 92 ? 0.316 -10.227 0.819 1.00 93.69 92 VAL A O 1
ATOM 698 N N . ASP A 1 93 ? -1.633 -9.116 0.806 1.00 94.25 93 ASP A N 1
ATOM 699 C CA . ASP A 1 93 ? -1.911 -9.318 -0.619 1.00 94.25 93 ASP A CA 1
ATOM 700 C C . ASP A 1 93 ? -0.755 -8.813 -1.514 1.00 94.25 93 ASP A C 1
ATOM 702 O O . ASP A 1 93 ? -0.414 -9.454 -2.510 1.00 94.25 93 ASP A O 1
ATOM 706 N N . VAL A 1 94 ? -0.166 -7.655 -1.188 1.00 91.00 94 VAL A N 1
ATOM 707 C CA . VAL A 1 94 ? 1.002 -7.107 -1.898 1.00 91.00 94 VAL A CA 1
ATOM 708 C C . VAL A 1 94 ? 2.219 -8.012 -1.708 1.00 91.00 94 VAL A C 1
ATOM 710 O O . VAL A 1 94 ? 2.843 -8.381 -2.701 1.00 91.00 94 VAL A O 1
ATOM 713 N N . GLY A 1 95 ? 2.509 -8.425 -0.471 1.00 88.50 95 GLY A N 1
ATOM 714 C CA . GLY A 1 95 ? 3.621 -9.333 -0.168 1.00 88.50 95 GLY A CA 1
ATOM 715 C C . GLY A 1 95 ? 3.499 -10.694 -0.860 1.00 88.50 95 GLY A C 1
ATOM 716 O O . GLY A 1 95 ? 4.496 -11.244 -1.320 1.00 88.50 95 GLY A O 1
ATOM 717 N N . ASP A 1 96 ? 2.277 -11.199 -1.027 1.00 90.75 96 ASP A N 1
ATOM 718 C CA . ASP A 1 96 ? 1.986 -12.434 -1.765 1.00 90.75 96 ASP A CA 1
ATOM 719 C C . ASP A 1 96 ? 2.043 -12.251 -3.294 1.00 90.75 96 ASP A C 1
ATOM 721 O O . ASP A 1 96 ? 1.913 -13.218 -4.048 1.00 90.75 96 ASP A O 1
ATOM 725 N N . GLY A 1 97 ? 2.243 -11.022 -3.776 1.00 87.62 97 GLY A N 1
ATOM 726 C CA . GLY A 1 97 ? 2.381 -10.719 -5.196 1.00 87.62 97 GLY A CA 1
ATOM 727 C C . GLY A 1 97 ? 1.062 -10.548 -5.946 1.00 87.62 97 GLY A C 1
ATOM 728 O O . GLY A 1 97 ? 1.073 -10.507 -7.175 1.00 87.62 97 GLY A O 1
ATOM 729 N N . LYS A 1 98 ? -0.082 -10.414 -5.259 1.00 88.06 98 LYS A N 1
ATOM 730 C CA . LYS A 1 98 ? -1.417 -10.308 -5.887 1.00 88.06 98 LYS A CA 1
ATOM 731 C C . LYS A 1 98 ? -1.529 -9.163 -6.892 1.00 88.06 98 LYS A C 1
ATOM 733 O O . LYS A 1 98 ? -2.274 -9.269 -7.864 1.00 88.06 98 LYS A O 1
ATOM 738 N N . TYR A 1 99 ? -0.815 -8.070 -6.631 1.00 84.25 99 TYR A N 1
ATOM 739 C CA . TYR A 1 99 ? -0.806 -6.874 -7.473 1.00 84.25 99 TYR A CA 1
ATOM 740 C C . TYR A 1 99 ? 0.441 -6.781 -8.364 1.00 84.25 99 TYR A C 1
ATOM 742 O O . TYR A 1 99 ? 0.540 -5.856 -9.164 1.00 84.25 99 TYR A O 1
ATOM 750 N N . SER A 1 100 ? 1.372 -7.736 -8.265 1.00 81.56 100 SER A N 1
ATOM 751 C CA . SER A 1 100 ? 2.508 -7.825 -9.183 1.00 81.56 100 SER A CA 1
ATOM 752 C C . SER A 1 100 ? 2.028 -8.330 -10.541 1.00 81.56 100 SER A C 1
ATOM 754 O O . SER A 1 100 ? 1.307 -9.326 -10.630 1.00 81.56 100 SER A O 1
ATOM 756 N N . SER A 1 101 ? 2.496 -7.710 -11.625 1.00 76.44 101 SER A N 1
ATOM 757 C CA . SER A 1 101 ? 2.246 -8.185 -12.996 1.00 76.44 101 SER A CA 1
ATOM 758 C C . SER A 1 101 ? 2.752 -9.614 -13.234 1.00 76.44 101 SER A C 1
ATOM 760 O O . SER A 1 101 ? 2.219 -10.332 -14.079 1.00 76.44 101 SER A O 1
ATOM 762 N N . SER A 1 102 ? 3.756 -10.042 -12.464 1.00 74.81 102 SER A N 1
ATOM 763 C CA . SER A 1 102 ? 4.341 -11.383 -12.523 1.00 74.81 102 SER A CA 1
ATOM 764 C C . SER A 1 102 ? 3.696 -12.389 -11.560 1.00 74.81 102 SER A C 1
ATOM 766 O O . SER A 1 102 ? 4.029 -13.575 -11.612 1.00 74.81 102 SER A O 1
ATOM 768 N N . GLY A 1 103 ? 2.820 -11.928 -10.657 1.00 74.44 103 GLY A N 1
ATOM 769 C CA . GLY A 1 103 ? 2.272 -12.728 -9.558 1.00 74.44 103 GLY A CA 1
ATOM 770 C C . GLY A 1 103 ? 3.323 -13.219 -8.555 1.00 74.44 103 GLY A C 1
ATOM 771 O O . GLY A 1 103 ? 3.038 -14.115 -7.763 1.00 74.44 103 GLY A O 1
ATOM 772 N N . ARG A 1 104 ? 4.559 -12.708 -8.625 1.00 75.81 104 ARG A N 1
ATOM 773 C CA . ARG A 1 104 ? 5.629 -13.067 -7.693 1.00 75.81 104 ARG A CA 1
ATOM 774 C C . ARG A 1 104 ? 5.530 -12.212 -6.433 1.00 75.81 104 ARG A C 1
ATOM 776 O O . ARG A 1 104 ? 5.169 -11.042 -6.558 1.00 75.81 104 ARG A O 1
ATOM 783 N N . PRO A 1 105 ? 5.905 -12.771 -5.268 1.00 78.44 105 PRO A N 1
ATOM 784 C CA . PRO A 1 105 ? 6.074 -11.997 -4.050 1.00 78.44 105 PRO A CA 1
ATOM 785 C C . PRO A 1 105 ? 6.925 -10.761 -4.317 1.00 78.44 105 PRO A C 1
ATOM 787 O O . PRO A 1 105 ? 7.987 -10.865 -4.941 1.00 78.44 105 PRO A O 1
ATOM 790 N N . ASP A 1 106 ? 6.433 -9.619 -3.859 1.00 71.75 106 ASP A N 1
ATOM 791 C CA . ASP A 1 106 ? 7.081 -8.330 -4.030 1.00 71.75 106 ASP A CA 1
ATOM 792 C C . ASP A 1 106 ? 7.379 -7.723 -2.658 1.00 71.75 106 ASP A C 1
ATOM 794 O O . ASP A 1 106 ? 6.558 -7.780 -1.742 1.00 71.75 106 ASP A O 1
ATOM 798 N N . ASN A 1 107 ? 8.562 -7.130 -2.522 1.00 75.25 107 ASN A N 1
ATOM 799 C CA . ASN A 1 107 ? 8.985 -6.431 -1.312 1.00 75.25 107 ASN A CA 1
ATOM 800 C C . ASN A 1 107 ? 8.690 -4.928 -1.437 1.00 75.25 107 ASN A C 1
ATOM 802 O O . ASN A 1 107 ? 9.519 -4.108 -1.046 1.00 75.25 107 ASN A O 1
ATOM 806 N N . ALA A 1 108 ? 7.526 -4.568 -1.988 1.00 79.19 108 ALA A N 1
ATOM 807 C CA . ALA A 1 108 ? 7.103 -3.174 -2.147 1.00 79.19 108 ALA A CA 1
ATOM 808 C C . ALA A 1 108 ? 7.078 -2.412 -0.805 1.00 79.19 108 ALA A C 1
ATOM 810 O O . ALA A 1 108 ? 7.293 -1.204 -0.755 1.00 79.19 108 ALA A O 1
ATOM 811 N N . PHE A 1 109 ? 6.873 -3.131 0.304 1.00 86.44 109 PHE A N 1
ATOM 812 C CA . PHE A 1 109 ? 7.025 -2.601 1.656 1.00 86.44 109 PHE A CA 1
ATOM 813 C C . PHE A 1 109 ? 8.404 -2.948 2.227 1.00 86.44 109 PHE A C 1
ATOM 815 O O . PHE A 1 109 ? 8.720 -4.122 2.444 1.00 86.44 109 PHE A O 1
ATOM 822 N N . GLY A 1 110 ? 9.204 -1.922 2.518 1.00 88.81 110 GLY A N 1
ATOM 823 C CA . GLY A 1 110 ? 10.444 -2.057 3.271 1.00 88.81 110 GLY A CA 1
ATOM 824 C C . GLY A 1 110 ? 10.204 -2.256 4.771 1.00 88.81 110 GLY A C 1
ATOM 825 O O . GLY A 1 110 ? 9.077 -2.271 5.271 1.00 88.81 110 GLY A O 1
ATOM 826 N N . GLU A 1 111 ? 11.294 -2.432 5.524 1.00 91.44 111 GLU A N 1
ATOM 827 C CA . GLU A 1 111 ? 11.217 -2.642 6.978 1.00 91.44 111 GLU A CA 1
ATOM 828 C C . GLU A 1 111 ? 10.576 -1.444 7.701 1.00 91.44 111 GLU A C 1
ATOM 830 O O . GLU A 1 111 ? 9.845 -1.626 8.677 1.00 91.44 111 GLU A O 1
ATOM 835 N N . GLU A 1 112 ? 10.840 -0.225 7.228 1.00 91.88 112 GLU A N 1
ATOM 836 C CA . GLU A 1 112 ? 10.302 1.003 7.813 1.00 91.88 112 GLU A CA 1
ATOM 837 C C . GLU A 1 112 ? 8.789 1.110 7.599 1.00 91.88 112 GLU A C 1
ATOM 839 O O . GLU A 1 112 ? 8.044 1.331 8.555 1.00 91.88 112 GLU A O 1
ATOM 844 N N . GLU A 1 113 ? 8.312 0.863 6.382 1.00 93.00 113 GLU A N 1
ATOM 845 C CA . GLU A 1 113 ? 6.893 0.926 6.044 1.00 93.00 113 GLU A CA 1
ATOM 846 C C . GLU A 1 113 ? 6.095 -0.148 6.794 1.00 93.00 113 GLU A C 1
ATOM 848 O O . GLU A 1 113 ? 5.035 0.142 7.356 1.00 93.00 113 GLU A O 1
ATOM 853 N N . LEU A 1 114 ? 6.626 -1.374 6.887 1.00 93.50 114 LEU A N 1
ATOM 854 C CA . LEU A 1 114 ? 6.010 -2.445 7.678 1.00 93.50 114 LEU A CA 1
ATOM 855 C C . 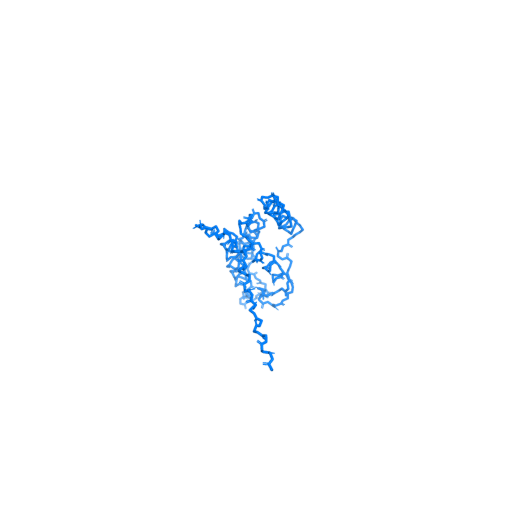LEU A 1 114 ? 5.942 -2.086 9.165 1.00 93.50 114 LEU A C 1
ATOM 857 O O . LEU A 1 114 ? 4.928 -2.333 9.824 1.00 93.50 114 LEU A O 1
ATOM 861 N N . ARG A 1 115 ? 7.004 -1.478 9.702 1.00 94.88 115 ARG A N 1
ATOM 862 C CA . ARG A 1 115 ? 7.034 -1.004 11.089 1.00 94.88 115 ARG A CA 1
ATOM 863 C C . ARG A 1 115 ? 5.985 0.082 11.323 1.00 94.88 115 ARG A C 1
ATOM 865 O O . ARG A 1 115 ? 5.292 0.022 12.338 1.00 94.88 115 ARG A O 1
ATOM 872 N N . ASN A 1 116 ? 5.821 1.017 10.389 1.00 93.44 116 ASN A N 1
ATOM 873 C CA . ASN A 1 116 ? 4.800 2.062 10.473 1.00 93.44 116 ASN A CA 1
ATOM 874 C C . ASN A 1 116 ? 3.384 1.471 10.470 1.00 93.44 116 ASN A C 1
ATOM 876 O O . ASN A 1 116 ? 2.581 1.830 11.333 1.00 93.44 116 ASN A O 1
ATOM 880 N N . VAL A 1 117 ? 3.103 0.494 9.600 1.00 94.38 117 VAL A N 1
ATOM 881 C CA . VAL A 1 117 ? 1.810 -0.215 9.573 1.00 94.38 117 VAL A CA 1
ATOM 882 C C . VAL A 1 117 ? 1.524 -0.913 10.906 1.00 94.38 117 VAL A C 1
ATOM 884 O O . VAL A 1 117 ? 0.419 -0.792 11.442 1.00 94.38 117 VAL A O 1
ATOM 887 N N . ILE A 1 118 ? 2.510 -1.618 11.473 1.00 95.75 118 ILE A N 1
ATOM 888 C CA . ILE A 1 118 ? 2.357 -2.310 12.762 1.00 95.75 118 ILE A CA 1
ATOM 889 C C . ILE A 1 118 ? 2.102 -1.310 13.894 1.00 95.75 118 ILE A C 1
ATOM 891 O O . ILE A 1 118 ? 1.197 -1.533 14.700 1.00 95.75 118 ILE A O 1
ATOM 895 N N . ASN A 1 119 ? 2.855 -0.209 13.945 1.00 93.50 119 ASN A N 1
ATOM 896 C CA . ASN A 1 119 ? 2.675 0.828 14.961 1.00 93.50 119 ASN A CA 1
ATOM 897 C C . ASN A 1 119 ? 1.281 1.468 14.857 1.00 93.50 119 ASN A C 1
ATOM 899 O O . ASN A 1 119 ? 0.566 1.535 15.854 1.00 93.50 119 ASN A O 1
ATOM 903 N N . CYS A 1 120 ? 0.839 1.831 13.646 1.00 89.94 120 CYS A N 1
ATOM 904 C CA . CYS A 1 120 ? -0.500 2.384 13.422 1.00 89.94 120 CYS A CA 1
ATOM 905 C C . CYS A 1 120 ? -1.603 1.414 13.874 1.00 89.94 120 CYS A C 1
ATOM 907 O O . CYS A 1 120 ? -2.578 1.823 14.507 1.00 89.94 120 CYS A O 1
ATOM 909 N N . ALA A 1 121 ? -1.445 0.117 13.590 1.00 92.94 121 ALA A N 1
ATOM 910 C CA . ALA A 1 121 ? -2.382 -0.909 14.036 1.00 92.94 121 ALA A CA 1
ATOM 911 C C . ALA A 1 121 ? -2.424 -1.030 15.569 1.00 92.94 121 ALA A C 1
ATOM 913 O O . ALA A 1 121 ? -3.506 -1.126 16.153 1.00 92.94 121 ALA A O 1
ATOM 914 N N . GLN A 1 122 ? -1.263 -1.009 16.230 1.00 92.81 122 GLN A N 1
ATOM 915 C CA . GLN A 1 122 ? -1.164 -1.061 17.690 1.00 92.81 122 GLN A CA 1
ATOM 916 C C . GLN A 1 122 ? -1.810 0.159 18.353 1.00 92.81 122 GLN A C 1
ATOM 918 O O . GLN A 1 122 ? -2.587 -0.006 19.299 1.00 92.81 122 GLN A O 1
ATOM 923 N N . ASP A 1 123 ? -1.543 1.359 17.840 1.00 89.00 123 ASP A N 1
ATOM 924 C CA . ASP A 1 123 ? -2.097 2.610 18.362 1.00 89.00 123 ASP A CA 1
ATOM 925 C C . ASP A 1 123 ? -3.621 2.656 18.203 1.00 89.00 123 ASP A C 1
ATOM 927 O O . ASP A 1 123 ? -4.347 2.987 19.153 1.00 89.00 123 ASP A O 1
ATOM 931 N N . PHE A 1 124 ? -4.125 2.239 17.035 1.00 91.12 124 PHE A N 1
ATOM 932 C CA . PHE A 1 124 ? -5.560 2.134 16.779 1.00 91.12 124 PHE A CA 1
ATOM 933 C C . PHE A 1 124 ? -6.237 1.166 17.755 1.00 91.12 124 PHE A C 1
ATOM 935 O O . PHE A 1 124 ? -7.221 1.521 18.409 1.00 91.12 124 PHE A O 1
ATOM 942 N N . LEU A 1 125 ? -5.700 -0.050 17.896 1.00 92.38 125 LEU A N 1
ATOM 943 C CA . LEU A 1 125 ? -6.270 -1.071 18.778 1.00 92.38 125 LEU A CA 1
ATOM 944 C C . LEU A 1 125 ? -6.213 -0.651 20.247 1.00 92.38 125 LEU A C 1
ATOM 946 O O . LEU A 1 125 ? -7.187 -0.845 20.972 1.00 92.38 125 LEU A O 1
ATOM 950 N N . THR A 1 126 ? -5.116 -0.032 20.683 1.00 91.44 126 THR A N 1
ATOM 951 C CA . THR A 1 126 ? -4.978 0.480 22.053 1.00 91.44 126 THR A CA 1
ATOM 952 C C . THR A 1 126 ? -6.045 1.530 22.345 1.00 91.44 126 THR A C 1
ATOM 954 O O . THR A 1 126 ? -6.736 1.445 23.362 1.00 91.44 126 THR A O 1
ATOM 957 N N . THR A 1 127 ? -6.247 2.479 21.430 1.00 88.50 127 THR A N 1
ATOM 958 C CA . THR A 1 127 ? -7.276 3.520 21.564 1.00 88.50 127 THR A CA 1
ATOM 959 C C . THR A 1 127 ? -8.682 2.918 21.578 1.00 88.50 127 THR A C 1
ATOM 961 O O . THR A 1 127 ? -9.512 3.267 22.420 1.00 88.50 127 THR A O 1
ATOM 964 N N . HIS A 1 128 ? -8.960 1.969 20.684 1.00 86.19 128 HIS A N 1
ATOM 965 C CA . HIS A 1 128 ? -10.279 1.350 20.572 1.00 86.19 128 HIS A CA 1
ATOM 966 C C . HIS A 1 128 ? -10.631 0.479 21.790 1.00 86.19 128 HIS A C 1
ATOM 968 O O . HIS A 1 128 ? -11.763 0.504 22.262 1.00 86.19 128 HIS A O 1
ATOM 974 N N . LEU A 1 129 ? -9.661 -0.255 22.340 1.00 88.75 129 LEU A N 1
ATOM 975 C CA . LEU A 1 129 ? -9.872 -1.121 23.504 1.00 88.75 129 LEU A CA 1
ATOM 976 C C . LEU A 1 129 ? -9.958 -0.341 24.821 1.00 88.75 129 LEU A C 1
ATOM 978 O O . LEU A 1 129 ? -10.677 -0.758 25.723 1.00 88.75 129 LEU A O 1
ATOM 982 N N . THR A 1 130 ? -9.247 0.783 24.940 1.00 87.81 130 THR A N 1
ATOM 983 C CA . THR A 1 130 ? -9.283 1.628 26.148 1.00 87.81 130 THR A CA 1
ATOM 984 C C . THR A 1 130 ? -10.481 2.571 26.180 1.00 87.81 130 THR A C 1
ATOM 986 O O . THR A 1 130 ? -10.986 2.854 27.258 1.00 87.81 130 THR A O 1
ATOM 989 N N . SER A 1 131 ? -10.975 3.021 25.022 1.00 73.75 131 SER A N 1
ATOM 990 C CA . SER A 1 131 ? -12.212 3.816 24.934 1.00 73.75 131 SER A CA 1
ATOM 991 C C . SER A 1 131 ? -13.492 2.994 25.125 1.00 73.75 131 SER A C 1
ATOM 993 O O . SER A 1 131 ? -14.547 3.566 25.392 1.00 73.75 131 SER A O 1
ATOM 995 N N . ALA A 1 132 ? -13.411 1.667 24.997 1.00 59.88 132 ALA A N 1
ATOM 996 C CA . ALA A 1 132 ? -14.526 0.745 25.206 1.00 59.88 132 ALA A CA 1
ATOM 997 C C . ALA A 1 132 ? -14.654 0.224 26.657 1.00 59.88 132 ALA A C 1
ATOM 999 O O . ALA A 1 132 ? -15.579 -0.544 26.932 1.00 59.88 132 ALA A O 1
ATOM 1000 N N . ALA A 1 133 ? -13.736 0.606 27.555 1.00 50.47 133 ALA A N 1
ATOM 1001 C CA . ALA A 1 133 ? -13.680 0.195 28.963 1.00 50.47 133 ALA A CA 1
ATOM 1002 C C . ALA A 1 133 ? -14.190 1.299 29.903 1.00 50.47 133 ALA A C 1
ATOM 1004 O O . ALA A 1 133 ? -14.847 0.940 30.908 1.00 50.47 133 ALA A O 1
#

Foldseek 3Di:
DDDDDDDDDPPDDPDDPPDDDDDWCLVVLLVQLLVLLVQLLVQFPDDDPPDRGGDVVSNVVSVVSNLVSLVVNLQRQTPDPVSLVVSVVSVVCQQCQVSPPVSHGDPSDDPVSVVSNVVSSVVNVVVVVVVVD